Protein AF-A0ABD5C7P3-F1 (afdb_monomer)

Foldseek 3Di:
DAQVVVLVPDDLPAAAAEFEQQDPVPRHGPQCVNNVVSQVVSCVVPVRHHYYDYNCVPVVVPCVVPPVVRD

Secondary structure (DSSP, 8-state):
--HHHHHHT--TT---B--BBS-TTT--B--SHHHHHHHHHHHHHH-----B--B-TTGGGTHHHH-GGG-

Organism: Escherichia coli (NCBI:txid562)

Structure (mmCIF, N/CA/C/O backbone):
data_AF-A0ABD5C7P3-F1
#
_entry.id   AF-A0ABD5C7P3-F1
#
loop_
_atom_site.group_PDB
_atom_site.id
_atom_site.type_symbol
_atom_site.label_atom_id
_atom_site.label_alt_id
_atom_site.label_comp_id
_atom_site.label_asym_id
_atom_site.label_entity_id
_atom_site.label_seq_id
_atom_site.pdbx_PDB_ins_code
_atom_site.Cartn_x
_atom_site.Cartn_y
_atom_site.Cartn_z
_atom_site.occupancy
_atom_site.B_iso_or_equiv
_atom_site.auth_seq_id
_atom_site.auth_comp_id
_atom_site.auth_asym_id
_atom_site.auth_atom_id
_atom_site.pdbx_PDB_model_num
ATOM 1 N N . MET A 1 1 ? 6.445 -3.531 3.871 1.00 94.19 1 MET A N 1
ATOM 2 C CA . MET A 1 1 ? 5.404 -3.304 4.887 1.00 94.19 1 MET A CA 1
ATOM 3 C C . MET A 1 1 ? 4.309 -4.337 4.673 1.00 94.19 1 MET A C 1
ATOM 5 O O . MET A 1 1 ? 3.968 -4.576 3.5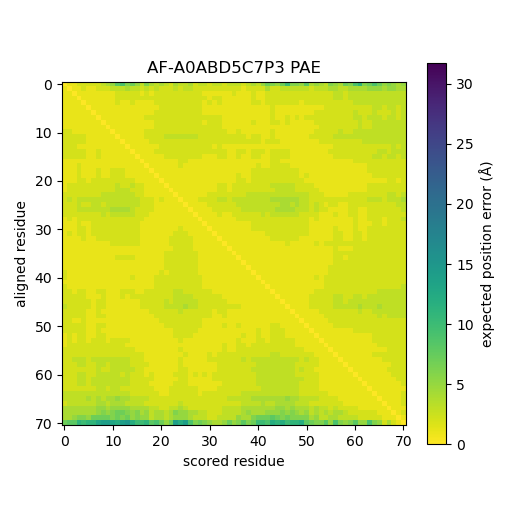23 1.00 94.19 1 MET A O 1
ATOM 9 N N . ASP A 1 2 ? 3.826 -5.009 5.723 1.00 97.19 2 ASP A N 1
ATOM 10 C CA . ASP A 1 2 ? 2.692 -5.942 5.607 1.00 97.19 2 ASP A CA 1
ATOM 11 C C . ASP A 1 2 ? 1.395 -5.307 6.138 1.00 97.19 2 ASP A C 1
ATOM 13 O O . ASP A 1 2 ? 1.463 -4.529 7.094 1.00 97.19 2 ASP A O 1
ATOM 17 N N . PRO A 1 3 ? 0.222 -5.654 5.575 1.00 98.19 3 PRO A N 1
ATOM 18 C CA . PRO A 1 3 ? -1.041 -5.022 5.958 1.00 98.19 3 PRO A CA 1
ATOM 19 C C . PRO A 1 3 ? -1.429 -5.243 7.422 1.00 98.19 3 PRO A C 1
ATOM 21 O O . PRO A 1 3 ? -1.985 -4.352 8.056 1.00 98.19 3 PRO A O 1
ATOM 24 N N . LYS A 1 4 ? -1.124 -6.418 7.987 1.00 98.19 4 LYS A N 1
ATOM 25 C CA . LYS A 1 4 ? -1.534 -6.752 9.354 1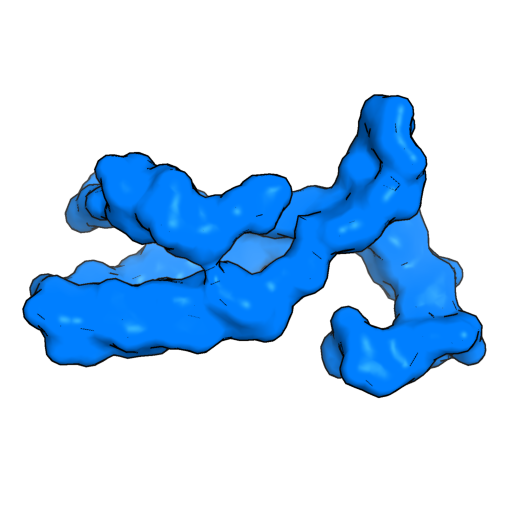.00 98.19 4 LYS A CA 1
ATOM 26 C C . LYS A 1 4 ? -0.820 -5.870 10.376 1.00 98.19 4 LYS A C 1
ATOM 28 O O . LYS A 1 4 ? -1.485 -5.233 11.186 1.00 98.19 4 LYS A O 1
ATOM 33 N N . ARG A 1 5 ? 0.514 -5.804 10.322 1.00 98.56 5 ARG A N 1
ATOM 34 C CA . ARG A 1 5 ? 1.284 -4.952 11.242 1.00 98.56 5 ARG A CA 1
ATOM 35 C C . ARG A 1 5 ? 1.053 -3.463 10.995 1.00 98.56 5 ARG A C 1
ATOM 37 O O . ARG A 1 5 ? 1.169 -2.694 11.939 1.00 98.56 5 ARG A O 1
ATOM 44 N N . MET A 1 6 ? 0.731 -3.059 9.761 1.00 98.69 6 MET A N 1
ATOM 45 C CA . MET A 1 6 ? 0.322 -1.683 9.461 1.00 98.69 6 MET A CA 1
ATOM 46 C C . MET A 1 6 ? -0.934 -1.309 10.259 1.00 98.69 6 MET A C 1
ATOM 48 O O . MET A 1 6 ? -0.896 -0.340 11.006 1.00 98.69 6 MET A O 1
ATOM 52 N N . ILE A 1 7 ? -2.001 -2.112 10.174 1.00 98.62 7 ILE A N 1
ATOM 53 C CA . ILE A 1 7 ? -3.250 -1.855 10.909 1.00 98.62 7 ILE A CA 1
ATOM 54 C C . ILE A 1 7 ? -3.056 -1.907 12.427 1.00 98.62 7 ILE A C 1
ATOM 56 O O . ILE A 1 7 ? -3.619 -1.082 13.136 1.00 98.62 7 ILE A O 1
ATOM 60 N N . GLU A 1 8 ? -2.229 -2.824 12.941 1.00 98.69 8 GLU A N 1
ATOM 61 C CA . GLU A 1 8 ? -1.900 -2.891 14.378 1.00 98.69 8 GLU A CA 1
ATOM 62 C C . GLU A 1 8 ? -1.246 -1.601 14.916 1.00 98.69 8 GLU A C 1
ATOM 64 O O . GLU A 1 8 ? -1.264 -1.375 16.125 1.00 98.69 8 GLU A O 1
ATOM 69 N N . ALA A 1 9 ? -0.674 -0.768 14.040 1.00 98.75 9 ALA A N 1
ATOM 70 C CA . ALA A 1 9 ? -0.046 0.504 14.385 1.00 98.75 9 ALA A CA 1
ATOM 71 C C . ALA A 1 9 ? -0.917 1.740 14.079 1.00 98.75 9 ALA A C 1
ATOM 73 O O . ALA A 1 9 ? -0.497 2.848 14.406 1.00 98.75 9 ALA A O 1
ATOM 74 N N . CYS A 1 10 ? -2.086 1.574 13.451 1.00 98.75 10 CYS A N 1
ATOM 75 C CA . CYS A 1 10 ? -2.992 2.671 13.111 1.00 98.75 10 CYS A CA 1
ATOM 76 C C . CYS A 1 10 ? -3.960 2.994 14.260 1.00 98.75 10 CYS A C 1
ATOM 78 O O . CYS A 1 10 ? -4.522 2.102 14.896 1.00 98.75 10 CYS A O 1
ATOM 80 N N . ASP A 1 11 ? -4.202 4.286 14.476 1.00 98.75 11 ASP A N 1
ATOM 81 C CA . ASP A 1 11 ? -5.159 4.825 15.444 1.00 98.75 11 ASP A CA 1
ATOM 82 C C . ASP A 1 11 ? -5.769 6.160 14.964 1.00 98.75 11 ASP A C 1
ATOM 84 O O . ASP A 1 11 ? -5.472 6.638 13.870 1.00 98.75 11 ASP A O 1
ATOM 88 N N . GLU A 1 12 ? -6.619 6.781 15.788 1.00 98.69 12 GLU A N 1
ATOM 89 C CA . GLU A 1 12 ? -7.309 8.043 15.469 1.00 98.69 12 GLU A CA 1
ATOM 90 C C . GLU A 1 12 ? -6.381 9.262 15.299 1.00 98.69 12 GLU A C 1
ATOM 92 O O . GLU A 1 12 ? -6.819 10.303 14.814 1.00 98.69 12 GLU A O 1
ATOM 97 N N . ASN A 1 13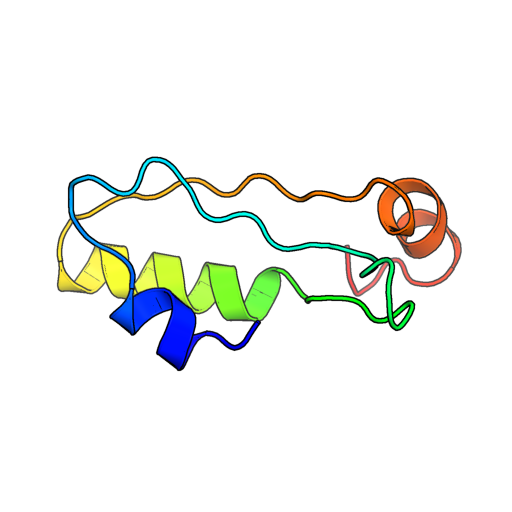 ? -5.106 9.152 15.686 1.00 98.75 13 ASN A N 1
ATOM 98 C CA . ASN A 1 13 ? -4.100 10.201 15.504 1.00 98.75 13 ASN A CA 1
ATOM 99 C C . ASN A 1 13 ? -3.217 9.953 14.271 1.00 98.75 13 ASN A C 1
ATOM 101 O O . ASN A 1 13 ? -2.331 10.759 13.969 1.00 98.75 13 ASN A O 1
ATOM 105 N N . THR A 1 14 ? -3.425 8.844 13.560 1.00 98.88 14 THR A N 1
ATOM 106 C CA . THR A 1 14 ? -2.657 8.502 12.366 1.00 98.88 14 THR A CA 1
ATOM 107 C C . THR A 1 14 ? -3.055 9.410 11.208 1.00 98.88 14 THR A C 1
ATOM 109 O O . THR A 1 14 ? -4.149 9.309 10.669 1.00 98.88 14 THR A O 1
ATOM 112 N N . ILE A 1 15 ? -2.140 10.288 10.795 1.00 98.75 15 ILE A N 1
ATOM 113 C CA . ILE A 1 15 ? -2.400 11.267 9.725 1.00 98.75 15 ILE A CA 1
ATOM 114 C C . ILE A 1 15 ? -2.308 10.683 8.306 1.00 98.75 15 ILE A C 1
ATOM 116 O O . ILE A 1 15 ? -2.641 11.370 7.347 1.00 98.75 15 ILE A O 1
ATOM 120 N N . GLY A 1 16 ? -1.785 9.465 8.157 1.00 98.62 16 GLY A N 1
ATOM 121 C CA . GLY A 1 16 ? -1.628 8.814 6.862 1.00 98.62 16 GLY A CA 1
ATOM 122 C C . GLY A 1 16 ? -0.684 7.615 6.898 1.00 98.62 16 GLY A C 1
ATOM 123 O O . GLY A 1 16 ? 0.140 7.475 7.805 1.00 98.62 16 GLY A O 1
ATOM 124 N N . VAL A 1 17 ? -0.783 6.766 5.878 1.00 98.88 17 VAL A N 1
ATOM 125 C CA . VAL A 1 17 ? 0.125 5.638 5.623 1.00 98.88 17 VAL A CA 1
ATOM 126 C C . VAL A 1 17 ? 1.026 5.957 4.431 1.00 98.88 17 VAL A C 1
ATOM 128 O O . VAL A 1 17 ? 0.577 6.517 3.432 1.00 98.88 17 VAL A O 1
ATOM 131 N N . VAL A 1 18 ? 2.307 5.581 4.511 1.00 98.81 18 VAL A N 1
ATOM 132 C CA . VAL A 1 18 ? 3.304 5.888 3.471 1.00 98.81 18 VAL A CA 1
ATOM 133 C C . VAL A 1 18 ? 3.987 4.618 2.953 1.00 98.81 18 VAL A C 1
ATOM 135 O O . VAL A 1 18 ? 5.031 4.232 3.481 1.00 98.81 18 VAL A O 1
ATOM 138 N N . PRO A 1 19 ? 3.433 3.926 1.940 1.00 98.62 19 PRO A N 1
ATOM 139 C CA . PRO A 1 19 ? 4.135 2.841 1.264 1.00 98.62 19 PRO A CA 1
ATOM 140 C C . PRO A 1 19 ? 5.265 3.385 0.393 1.00 98.62 19 PRO A C 1
ATOM 142 O O . PRO A 1 19 ? 5.089 4.364 -0.336 1.00 98.62 19 PRO A O 1
ATOM 145 N N . THR A 1 20 ? 6.416 2.717 0.418 1.00 98.75 20 THR A N 1
ATOM 146 C CA . THR A 1 20 ? 7.536 3.035 -0.470 1.00 98.75 20 THR A CA 1
ATOM 147 C C . THR A 1 20 ? 7.482 2.165 -1.724 1.00 98.75 20 THR A C 1
ATOM 149 O O . THR A 1 20 ? 7.860 0.988 -1.729 1.00 98.75 20 THR A O 1
ATOM 152 N N . PHE A 1 21 ? 7.060 2.758 -2.836 1.00 98.44 21 PHE A N 1
ATOM 153 C CA . PHE A 1 21 ? 7.001 2.104 -4.139 1.00 98.44 21 PHE A CA 1
ATOM 154 C C . PHE A 1 21 ? 8.379 2.140 -4.825 1.00 98.44 21 PHE A C 1
ATOM 156 O O . PHE A 1 21 ? 8.617 2.826 -5.821 1.00 98.44 21 PHE A O 1
ATOM 163 N N . GLY A 1 22 ? 9.314 1.389 -4.236 1.00 98.31 22 GLY A N 1
ATOM 164 C CA . GLY A 1 22 ? 10.717 1.293 -4.641 1.00 98.31 22 GLY A CA 1
ATOM 165 C C . GLY A 1 22 ? 11.648 1.536 -3.455 1.00 98.31 22 GLY A C 1
ATOM 166 O O . GLY A 1 22 ? 12.272 2.589 -3.355 1.00 98.31 22 GLY A O 1
ATOM 167 N N . VAL A 1 23 ? 11.727 0.569 -2.536 1.00 98.50 23 VAL A N 1
ATOM 168 C CA . VAL A 1 23 ? 12.475 0.688 -1.274 1.00 98.50 23 VAL A CA 1
ATOM 169 C C . VAL A 1 23 ? 13.972 0.854 -1.533 1.00 98.50 23 VAL A C 1
ATOM 171 O O . VAL A 1 23 ? 14.603 -0.028 -2.110 1.00 98.50 23 VAL A O 1
ATOM 174 N N . THR A 1 24 ? 14.578 1.922 -1.015 1.00 97.81 24 THR A N 1
ATOM 175 C CA . THR A 1 24 ? 15.989 2.281 -1.269 1.00 97.81 24 THR A CA 1
ATOM 176 C C . THR A 1 24 ? 16.994 1.168 -0.954 1.00 97.81 24 THR A C 1
ATOM 178 O O . THR A 1 24 ? 17.945 0.967 -1.703 1.00 97.81 24 THR A O 1
ATOM 181 N N . TYR A 1 25 ? 16.782 0.409 0.124 1.00 97.62 25 TYR A N 1
ATOM 182 C CA . TYR A 1 25 ? 17.707 -0.643 0.562 1.00 97.62 25 TYR A CA 1
ATOM 183 C C . TYR A 1 25 ? 17.642 -1.935 -0.260 1.00 97.62 25 TYR A C 1
ATOM 185 O O . TYR A 1 25 ? 18.604 -2.699 -0.258 1.00 97.62 25 TYR A O 1
ATOM 193 N N . THR A 1 26 ? 16.507 -2.226 -0.903 1.00 98.25 26 THR A N 1
ATOM 194 C CA . THR A 1 26 ? 16.271 -3.542 -1.536 1.00 98.25 26 THR A CA 1
ATOM 195 C C . THR A 1 26 ? 15.809 -3.467 -2.986 1.00 98.25 26 THR A C 1
ATOM 197 O O . THR A 1 26 ? 15.841 -4.478 -3.678 1.00 98.25 26 THR A O 1
ATOM 200 N N . GLY A 1 27 ? 15.371 -2.297 -3.450 1.00 97.62 27 GLY A N 1
ATOM 201 C CA . GLY A 1 27 ? 14.781 -2.081 -4.770 1.00 97.62 27 GLY A CA 1
ATOM 202 C C . GLY A 1 27 ? 13.360 -2.631 -4.937 1.00 97.62 27 GLY A C 1
ATOM 203 O O . GLY A 1 27 ? 12.763 -2.429 -5.989 1.00 97.62 27 GLY A O 1
ATOM 204 N N . ASN A 1 28 ? 12.805 -3.315 -3.933 1.00 98.31 28 ASN A N 1
ATOM 205 C CA . ASN A 1 28 ? 11.494 -3.953 -4.041 1.00 98.31 28 ASN A CA 1
ATOM 206 C C . ASN A 1 28 ? 10.342 -2.949 -3.899 1.00 98.31 28 ASN A C 1
ATOM 208 O O . ASN A 1 28 ? 10.469 -1.930 -3.216 1.00 98.31 28 ASN A O 1
ATOM 212 N N . TYR A 1 29 ? 9.196 -3.280 -4.493 1.00 98.38 29 TYR A N 1
ATOM 213 C CA . TYR A 1 29 ? 7.953 -2.538 -4.302 1.00 98.38 29 TYR A CA 1
ATOM 214 C C . TYR A 1 29 ? 7.236 -2.957 -3.021 1.00 98.38 29 TYR A C 1
ATOM 216 O O . TYR A 1 29 ? 7.050 -4.145 -2.751 1.00 98.38 29 TYR A O 1
ATOM 224 N N . GLU A 1 30 ? 6.763 -1.970 -2.267 1.00 98.31 30 GLU A N 1
ATOM 225 C CA . GLU A 1 30 ? 5.637 -2.153 -1.361 1.00 98.31 30 GLU A CA 1
ATOM 226 C C . GLU A 1 30 ? 4.359 -1.880 -2.152 1.00 98.31 30 GLU A C 1
ATOM 228 O O . GLU A 1 30 ? 4.064 -0.736 -2.491 1.00 98.31 30 GLU A O 1
ATOM 233 N N . PHE A 1 31 ? 3.635 -2.940 -2.513 1.00 98.00 31 PHE A N 1
ATOM 234 C CA . PHE A 1 31 ? 2.420 -2.820 -3.315 1.00 98.00 31 PHE A CA 1
ATOM 235 C C . PHE A 1 31 ? 1.311 -2.117 -2.511 1.00 98.00 31 PHE A C 1
ATOM 237 O O . PHE A 1 31 ? 0.965 -2.614 -1.436 1.00 98.00 31 PHE A O 1
ATOM 244 N N . PRO A 1 32 ? 0.731 -1.004 -3.005 1.00 97.69 32 PRO A N 1
ATOM 245 C CA . PRO A 1 32 ? -0.298 -0.270 -2.269 1.00 97.69 32 PRO A CA 1
ATOM 246 C C . PRO A 1 32 ? -1.625 -1.022 -2.143 1.00 97.69 32 PRO A C 1
ATOM 248 O O . PRO A 1 32 ? -2.267 -0.904 -1.107 1.00 97.69 32 PRO A O 1
ATOM 251 N N . GLN A 1 33 ? -2.022 -1.825 -3.141 1.00 98.00 33 GLN A N 1
ATOM 252 C CA . GLN A 1 33 ? -3.356 -2.447 -3.180 1.00 98.00 33 GLN A CA 1
ATOM 253 C C . GLN A 1 33 ? -3.696 -3.261 -1.913 1.00 98.00 33 GLN A C 1
ATOM 255 O O . GLN A 1 33 ? -4.709 -2.963 -1.290 1.00 98.00 33 GLN A O 1
ATOM 260 N N . PRO A 1 34 ? -2.858 -4.205 -1.431 1.00 98.19 34 PRO A N 1
ATOM 261 C CA . PRO A 1 34 ? -3.193 -4.960 -0.221 1.00 98.19 34 PRO A CA 1
ATOM 262 C C . PRO A 1 34 ? -3.206 -4.110 1.061 1.00 98.19 34 PRO A C 1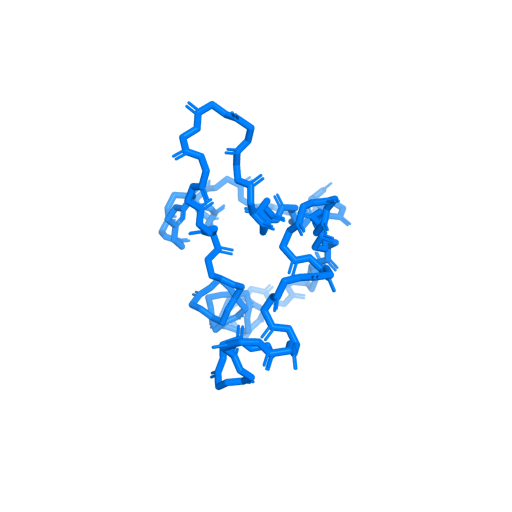
ATOM 264 O O . PRO A 1 34 ? -3.773 -4.530 2.066 1.00 98.19 34 PRO A O 1
ATOM 267 N N . LEU A 1 35 ? -2.537 -2.950 1.058 1.00 98.56 35 LEU A N 1
ATOM 268 C CA . LEU A 1 35 ? -2.559 -1.996 2.169 1.00 98.56 35 LEU A CA 1
ATOM 269 C C . LEU A 1 35 ? -3.846 -1.165 2.127 1.00 98.56 35 LEU A C 1
ATOM 271 O O . LEU A 1 35 ? -4.495 -1.009 3.155 1.00 98.56 35 LEU A O 1
ATOM 275 N N . HIS A 1 36 ? -4.244 -0.712 0.936 1.00 98.56 36 HIS A N 1
ATOM 276 C CA . HIS A 1 36 ? -5.509 -0.021 0.699 1.00 98.56 36 HIS A CA 1
ATOM 277 C C . HIS A 1 36 ? -6.702 -0.889 1.111 1.00 98.56 36 HIS A C 1
ATOM 279 O O . HIS A 1 36 ? -7.524 -0.452 1.906 1.00 98.56 36 HIS A O 1
ATOM 285 N N . ASP A 1 37 ? -6.748 -2.153 0.673 1.00 98.69 37 ASP A N 1
ATOM 286 C CA . ASP A 1 37 ? -7.825 -3.088 1.036 1.00 98.69 37 ASP A CA 1
ATOM 287 C C . ASP A 1 37 ? -7.949 -3.260 2.567 1.00 98.69 37 ASP A C 1
ATOM 289 O O . ASP A 1 37 ? -9.038 -3.455 3.112 1.00 98.69 37 ASP A O 1
ATOM 293 N N . ALA A 1 38 ? -6.821 -3.194 3.285 1.00 98.75 38 ALA A N 1
ATOM 294 C CA . ALA A 1 38 ? -6.805 -3.262 4.741 1.00 98.75 38 ALA A CA 1
ATOM 295 C C . ALA A 1 38 ? -7.290 -1.959 5.396 1.00 98.75 38 ALA A C 1
ATOM 297 O O . ALA A 1 38 ? -7.982 -2.038 6.411 1.00 98.75 38 ALA A O 1
ATOM 298 N N . LEU A 1 39 ? -6.966 -0.793 4.825 1.00 98.81 39 LEU A N 1
ATOM 299 C CA . LEU A 1 39 ? -7.474 0.505 5.280 1.00 98.81 39 LEU A CA 1
ATOM 300 C C . LEU A 1 39 ? -8.983 0.639 5.042 1.00 98.81 39 LEU A C 1
ATOM 302 O O . LEU A 1 39 ? -9.689 1.035 5.965 1.00 98.81 39 LEU A O 1
ATOM 306 N N . ASP A 1 40 ? -9.499 0.193 3.892 1.00 98.88 40 ASP A N 1
ATOM 307 C CA . ASP A 1 40 ? -10.944 0.146 3.618 1.00 98.88 40 ASP A CA 1
ATOM 308 C C . ASP A 1 40 ? -11.677 -0.685 4.678 1.00 98.88 40 ASP A C 1
ATOM 310 O O . ASP A 1 40 ? -12.700 -0.280 5.241 1.00 98.88 40 ASP A O 1
ATOM 314 N N . LYS A 1 41 ? -11.130 -1.865 4.998 1.00 98.81 41 LYS A N 1
ATOM 315 C CA . LYS A 1 41 ? -11.684 -2.714 6.054 1.00 98.81 41 LYS A CA 1
ATOM 316 C C . LYS A 1 41 ? -11.588 -2.036 7.426 1.00 98.81 41 LYS A C 1
A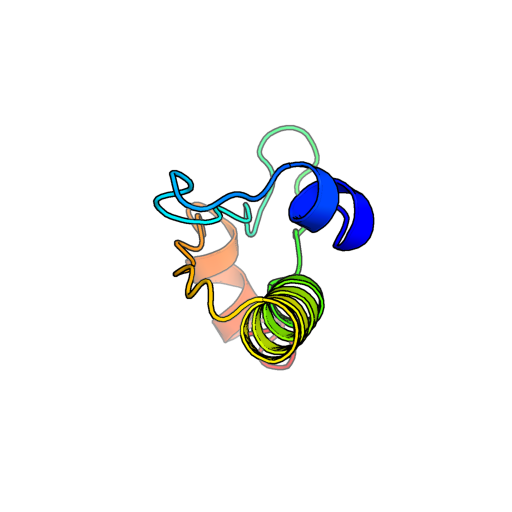TOM 318 O O . LYS A 1 41 ? -12.527 -2.121 8.214 1.00 98.81 41 LYS A O 1
ATOM 323 N N . PHE A 1 42 ? -10.469 -1.382 7.725 1.00 98.75 42 PHE A N 1
ATOM 324 C CA . PHE A 1 42 ? -10.255 -0.691 8.994 1.00 98.75 42 PHE A CA 1
ATOM 325 C C . PHE A 1 42 ? -11.246 0.458 9.190 1.00 98.75 42 PHE A C 1
ATOM 327 O O . PHE A 1 42 ? -11.839 0.565 10.265 1.00 98.75 42 PHE A O 1
ATOM 334 N N . GLN A 1 43 ? -11.509 1.245 8.146 1.00 98.81 43 GLN A N 1
ATOM 335 C CA . GLN A 1 43 ? -12.532 2.285 8.164 1.00 98.81 43 GLN A CA 1
ATOM 336 C C . GLN A 1 43 ? -13.929 1.684 8.353 1.00 98.81 43 GLN A C 1
ATOM 338 O O . GLN A 1 43 ? -14.696 2.176 9.180 1.00 98.81 43 GLN A O 1
ATOM 343 N N . ALA A 1 44 ? -14.255 0.589 7.658 1.00 98.75 44 ALA A N 1
ATOM 344 C CA . ALA A 1 44 ? -15.539 -0.095 7.821 1.00 98.75 44 ALA A CA 1
ATOM 345 C C . ALA A 1 44 ? -15.758 -0.638 9.249 1.00 98.75 44 ALA A C 1
ATOM 347 O O . ALA A 1 44 ? -16.884 -0.618 9.746 1.00 98.75 44 ALA A O 1
ATOM 348 N N . ASP A 1 45 ? -14.697 -1.107 9.912 1.00 98.69 45 ASP A N 1
ATOM 349 C CA . ASP A 1 45 ? -14.760 -1.669 11.265 1.00 98.69 45 ASP A CA 1
ATOM 350 C C . ASP A 1 45 ? -14.755 -0.593 12.372 1.00 98.69 45 ASP A C 1
ATOM 352 O O . ASP A 1 45 ? -15.360 -0.797 13.426 1.00 98.69 45 ASP A O 1
ATOM 356 N N . THR A 1 46 ? -14.044 0.525 12.173 1.00 98.69 46 THR A N 1
ATOM 357 C CA . THR A 1 46 ? -13.718 1.493 13.245 1.00 98.69 46 THR A CA 1
ATO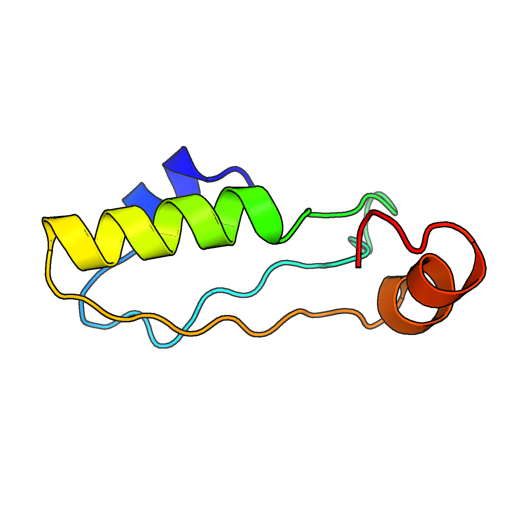M 358 C C . THR A 1 46 ? -14.260 2.904 13.018 1.00 98.69 46 THR A C 1
ATOM 360 O O . THR A 1 46 ? -14.383 3.671 13.971 1.00 98.69 46 T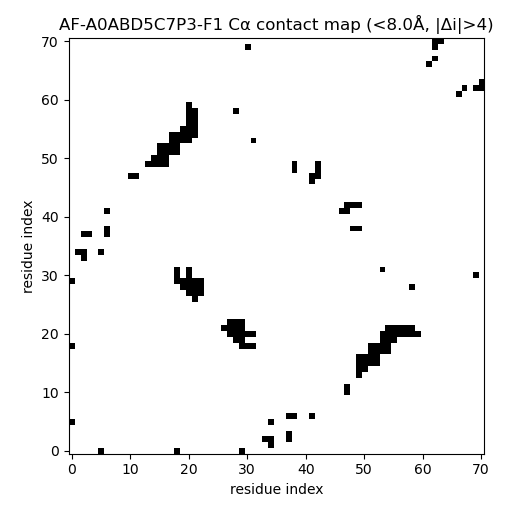HR A O 1
ATOM 363 N N . GLY A 1 47 ? -14.580 3.260 11.773 1.00 98.75 47 GLY A N 1
ATOM 364 C CA . GLY A 1 47 ? -14.913 4.622 11.357 1.00 98.75 47 GLY A CA 1
ATOM 365 C C . GLY A 1 47 ? -13.710 5.558 11.194 1.00 98.75 47 GLY A C 1
ATOM 366 O O . GLY A 1 47 ? -13.916 6.724 10.864 1.00 98.75 47 GLY A O 1
ATOM 367 N N . ILE A 1 48 ? -12.480 5.083 11.416 1.00 98.81 48 ILE A N 1
ATOM 368 C CA . ILE A 1 48 ? -11.256 5.876 11.241 1.00 98.81 48 ILE A CA 1
ATOM 369 C C . ILE A 1 48 ? -10.862 5.860 9.761 1.00 98.81 48 ILE A C 1
ATOM 371 O O . ILE A 1 48 ? -10.646 4.795 9.187 1.00 98.81 48 ILE A O 1
ATOM 375 N N . ASP A 1 49 ? -10.776 7.044 9.160 1.00 98.88 49 ASP A N 1
ATOM 376 C CA . ASP A 1 49 ? -10.431 7.255 7.751 1.00 98.88 49 ASP A CA 1
ATOM 377 C C . ASP A 1 49 ? -8.985 7.764 7.635 1.00 98.88 49 ASP A C 1
ATOM 379 O O . ASP A 1 49 ? -8.635 8.757 8.277 1.00 98.88 49 ASP A O 1
ATOM 383 N N . ILE A 1 50 ? -8.133 7.058 6.884 1.00 98.88 50 ILE A N 1
ATOM 384 C CA . ILE A 1 50 ? -6.682 7.306 6.813 1.00 98.88 50 ILE A CA 1
ATOM 385 C C . ILE A 1 50 ? -6.233 7.319 5.350 1.00 98.88 50 ILE A C 1
ATOM 387 O O . ILE A 1 50 ? -6.290 6.300 4.663 1.00 98.88 50 ILE A O 1
ATOM 391 N N . ASP A 1 51 ? -5.694 8.456 4.911 1.00 98.88 51 ASP A N 1
ATOM 392 C CA . ASP A 1 51 ? -5.153 8.635 3.563 1.00 98.88 51 ASP A CA 1
ATOM 393 C C . ASP A 1 51 ? -3.803 7.921 3.350 1.00 98.88 51 ASP A C 1
ATOM 395 O O . ASP A 1 51 ? -3.055 7.617 4.287 1.00 98.88 51 ASP A O 1
ATOM 399 N N . MET A 1 52 ? -3.434 7.724 2.080 1.00 98.81 52 MET A N 1
ATOM 400 C CA . MET A 1 52 ? -2.128 7.189 1.683 1.00 98.81 52 MET A CA 1
ATOM 401 C C . MET A 1 52 ? -1.307 8.211 0.886 1.00 98.81 52 MET A C 1
ATOM 403 O O . MET A 1 52 ? -1.794 8.811 -0.071 1.00 98.81 52 MET A O 1
ATOM 407 N N . HIS A 1 53 ? -0.020 8.344 1.212 1.00 98.81 53 HIS A N 1
ATOM 408 C CA . HIS A 1 53 ? 0.973 8.987 0.347 1.00 98.81 53 HIS A CA 1
ATOM 409 C C . HIS A 1 53 ? 1.916 7.923 -0.208 1.00 98.81 53 HIS A C 1
ATOM 411 O O . HIS A 1 53 ? 2.647 7.290 0.547 1.00 98.81 53 HIS A O 1
ATOM 417 N N . ILE A 1 54 ? 1.931 7.722 -1.524 1.00 98.56 54 ILE A N 1
ATOM 418 C CA . ILE A 1 54 ? 2.831 6.744 -2.141 1.00 98.56 54 ILE A CA 1
ATOM 419 C C . ILE A 1 54 ? 4.175 7.416 -2.426 1.00 98.56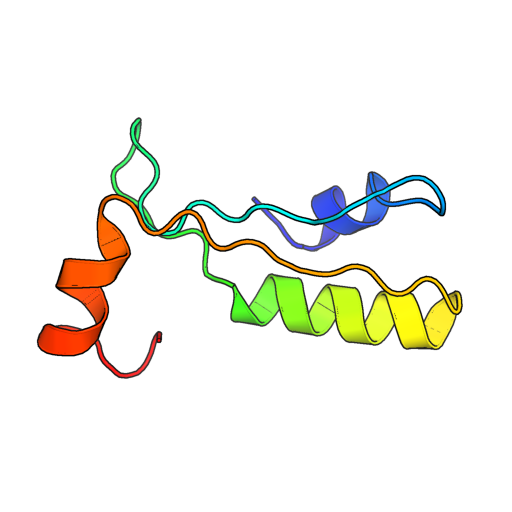 54 ILE A C 1
ATOM 421 O O . ILE A 1 54 ? 4.276 8.234 -3.343 1.00 98.56 54 ILE A O 1
ATOM 425 N N . ASP A 1 55 ? 5.220 7.048 -1.678 1.00 98.69 55 ASP A N 1
ATOM 426 C CA . ASP A 1 55 ? 6.586 7.456 -2.015 1.00 98.69 55 ASP A CA 1
ATOM 427 C C . ASP A 1 55 ? 7.067 6.620 -3.205 1.00 98.69 55 ASP A C 1
ATOM 429 O O . ASP A 1 55 ? 7.585 5.509 -3.070 1.00 98.69 55 ASP A O 1
ATOM 433 N N . ALA A 1 56 ? 6.842 7.163 -4.396 1.00 98.50 56 ALA A N 1
ATOM 434 C CA . ALA A 1 56 ? 7.209 6.559 -5.665 1.00 98.50 56 ALA A CA 1
ATOM 435 C C . ALA A 1 56 ? 8.480 7.183 -6.264 1.00 98.50 56 ALA A C 1
ATOM 437 O O . ALA A 1 56 ? 8.612 7.219 -7.490 1.00 98.50 56 ALA A O 1
ATOM 438 N N . ALA A 1 57 ? 9.422 7.656 -5.434 1.00 98.44 57 ALA A N 1
ATOM 439 C CA . ALA A 1 57 ? 10.641 8.334 -5.893 1.00 98.44 57 ALA A CA 1
ATOM 440 C C . ALA A 1 57 ? 11.394 7.574 -7.001 1.00 98.44 57 ALA A C 1
ATOM 442 O O . ALA A 1 57 ? 11.924 8.193 -7.922 1.00 98.44 57 ALA A O 1
ATOM 443 N N . SER A 1 58 ? 11.417 6.236 -6.929 1.00 97.94 58 SER A N 1
ATOM 444 C CA . SER A 1 58 ? 11.966 5.377 -7.988 1.00 97.94 58 SER A CA 1
ATOM 445 C C . SER A 1 58 ? 10.876 4.741 -8.859 1.00 97.94 58 SER A C 1
ATOM 447 O O . SER A 1 58 ? 10.897 4.886 -10.081 1.00 97.94 58 SER A O 1
ATOM 449 N N . GLY A 1 59 ? 9.908 4.035 -8.260 1.00 98.38 59 GLY A N 1
ATOM 450 C CA . GLY A 1 59 ? 8.926 3.243 -9.009 1.00 98.38 59 GLY A CA 1
ATOM 451 C C . GLY A 1 59 ? 7.974 4.058 -9.886 1.00 98.38 59 GLY A C 1
ATOM 452 O O . GLY A 1 59 ? 7.481 3.537 -10.887 1.00 98.38 59 GLY A O 1
ATOM 453 N N . GLY A 1 60 ? 7.766 5.342 -9.572 1.00 98.38 60 GLY A N 1
ATOM 454 C CA . GLY A 1 60 ? 6.816 6.219 -10.263 1.00 98.38 60 GLY A CA 1
ATOM 455 C C . GLY A 1 60 ? 7.161 6.504 -11.726 1.00 98.38 60 GLY A C 1
ATOM 456 O O . GLY A 1 60 ? 6.267 6.798 -12.511 1.00 98.38 60 GLY A O 1
ATOM 457 N N . PHE A 1 61 ? 8.428 6.351 -12.122 1.00 98.38 61 PHE A N 1
ATOM 458 C CA . PHE A 1 61 ? 8.864 6.454 -13.522 1.00 98.38 61 PHE A CA 1
ATOM 459 C C . PHE A 1 61 ? 9.400 5.128 -14.085 1.00 98.38 61 PHE A C 1
ATOM 461 O O . PHE A 1 61 ? 10.103 5.119 -15.094 1.00 98.38 61 PHE A O 1
ATOM 468 N N . LEU A 1 62 ? 9.052 3.999 -13.458 1.00 98.44 62 LEU A N 1
ATOM 469 C CA . LEU A 1 62 ? 9.340 2.653 -13.960 1.00 98.44 62 LEU A CA 1
ATOM 470 C C . LEU A 1 62 ? 8.045 1.892 -14.235 1.00 98.44 62 LEU A C 1
ATOM 472 O O . LEU A 1 62 ? 7.761 1.565 -15.389 1.00 98.44 62 LEU A O 1
ATOM 476 N N . ALA A 1 63 ? 7.245 1.642 -13.195 1.00 98.31 63 ALA A N 1
ATOM 477 C CA . ALA A 1 63 ? 6.065 0.788 -13.294 1.00 98.31 63 ALA A CA 1
ATOM 478 C C . ALA A 1 63 ? 5.077 1.228 -14.391 1.00 98.31 63 ALA A C 1
ATOM 480 O O . ALA A 1 63 ? 4.697 0.364 -15.179 1.00 98.31 63 ALA A O 1
ATOM 481 N N . PRO A 1 64 ? 4.768 2.530 -14.584 1.00 98.50 64 PRO A N 1
ATOM 482 C CA . PRO A 1 64 ? 3.837 2.944 -15.640 1.00 98.50 64 PRO A CA 1
ATOM 483 C C . PRO A 1 64 ? 4.252 2.541 -17.061 1.00 98.50 64 PRO A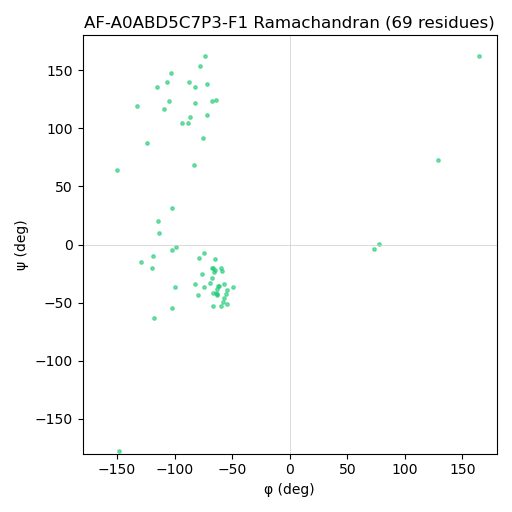 C 1
ATOM 485 O O . PRO A 1 64 ? 3.408 2.460 -17.948 1.00 98.50 64 PRO A O 1
ATOM 488 N N . PHE A 1 65 ? 5.544 2.298 -17.299 1.00 98.44 65 PHE A N 1
ATOM 489 C CA . PHE A 1 65 ? 6.067 1.985 -18.628 1.00 98.44 65 PHE A CA 1
ATOM 490 C C . PHE A 1 65 ? 6.294 0.490 -18.848 1.00 98.44 65 PHE A C 1
ATOM 492 O O . PHE A 1 65 ? 6.102 0.005 -19.960 1.00 98.44 65 PHE A O 1
ATOM 499 N N . VAL A 1 66 ? 6.740 -0.233 -17.815 1.00 98.12 66 VAL A N 1
ATOM 500 C CA . VAL A 1 66 ? 7.194 -1.631 -17.956 1.00 98.12 66 VAL A CA 1
ATOM 501 C C . VAL A 1 66 ? 6.380 -2.641 -17.150 1.00 98.12 66 VAL A C 1
ATOM 503 O O . VAL A 1 66 ? 6.560 -3.840 -17.338 1.00 98.12 66 VAL A O 1
ATOM 506 N N . ALA A 1 67 ? 5.502 -2.177 -16.261 1.00 97.44 67 ALA A N 1
ATOM 507 C CA . ALA A 1 67 ? 4.622 -3.008 -15.444 1.00 97.44 67 ALA A CA 1
ATOM 508 C C . ALA A 1 67 ? 3.312 -2.252 -15.120 1.00 97.44 67 ALA A C 1
ATOM 510 O O . ALA A 1 67 ? 3.065 -1.922 -13.962 1.00 97.44 67 ALA A O 1
ATOM 511 N N . PRO A 1 68 ? 2.481 -1.928 -16.126 1.00 95.25 68 PRO A N 1
ATOM 512 C CA . PRO A 1 68 ? 1.291 -1.097 -15.924 1.00 95.25 68 PRO A CA 1
ATOM 513 C C . PRO A 1 68 ? 0.209 -1.765 -15.060 1.00 95.25 68 PRO A C 1
ATOM 515 O O . PRO A 1 68 ? -0.611 -1.063 -14.488 1.00 95.25 68 PRO A O 1
ATOM 518 N N . ASP A 1 69 ? 0.219 -3.094 -14.924 1.00 94.56 69 ASP A N 1
ATOM 519 C CA . ASP A 1 69 ? -0.797 -3.846 -14.168 1.00 94.56 69 ASP A CA 1
ATOM 520 C C . ASP A 1 69 ? -0.660 -3.723 -12.637 1.00 94.56 69 ASP A C 1
ATOM 522 O O . ASP A 1 69 ? -1.492 -4.249 -11.900 1.00 94.56 69 ASP A O 1
ATOM 526 N N . ILE A 1 70 ? 0.412 -3.090 -12.148 1.00 89.62 70 ILE A N 1
ATOM 527 C CA . ILE A 1 70 ? 0.688 -2.905 -10.711 1.00 89.62 70 ILE A CA 1
ATOM 528 C C . ILE A 1 70 ? 0.624 -1.434 -10.270 1.00 89.62 70 ILE A C 1
ATOM 530 O O . ILE A 1 70 ? 1.074 -1.120 -9.165 1.00 89.62 70 ILE A O 1
ATOM 534 N N . VAL A 1 71 ? 0.143 -0.552 -11.152 1.00 79.19 71 VAL A N 1
ATOM 535 C CA . VAL A 1 71 ? -0.054 0.887 -10.915 1.00 79.19 71 VAL A CA 1
ATOM 536 C C . VAL A 1 71 ? -1.520 1.165 -10.627 1.00 79.19 71 VAL A C 1
ATOM 538 O O . VAL A 1 71 ? -2.371 0.612 -11.357 1.00 79.19 71 VAL A O 1
#

Solvent-accessible surface area (backbone atoms only — not comparable to full-atom values): 4369 Å² total; per-residue (Å²): 128,56,48,68,67,50,55,76,70,58,56,94,83,48,85,54,45,72,46,41,27,35,31,87,93,76,64,47,69,34,71,57,65,66,42,49,60,44,46,55,50,45,24,74,76,69,70,52,80,66,53,77,50,75,46,31,89,57,34,64,84,40,34,75,81,80,40,55,91,81,107

Radius of gyration: 12.99 Å; Cα contacts (8 Å, |Δi|>4): 80; chains: 1; bounding box: 33×18×34 Å

Sequence (71 aa):
MDPKRMIEACDENTIGVVPTFGVTYTGNYEFPQPLHDALDKFQADTGIDIDMHIDAASGGFLAPFVAPDIV

InterPro domains:
  IPR002129 Pyridoxal phosphate-dependent decarboxylase, major domain [PF00282] (1-68)
  IPR010107 Glutamate decarboxylase [PTHR43321] (1-70)
  IPR015421 Pyridoxal phosphate-dependent transferase, major domain [G3DSA:3.40.640.10] (1-71)
  IPR015424 Pyridoxal phosphate-dependent transferase [SSF53383] (1-69)

Nearest PDB structures (foldseek):
  2dgl-assembly1_E  TM=1.003E+00  e=5.547E-10  Escherichia coli
  1xey-assembly1_B  TM=1.002E+00  e=6.370E-10  Escherichia coli
  7x4l-assembly1_C  TM=9.821E-01  e=5.711E-05  Bacteroides thetaiotaomicron VPI-5482
  7x4l-assembly1_A  TM=9.811E-01  e=5.329E-05  Bacteroides thetaiotaomicron VPI-5482
  2der-assembly2_B  TM=4.386E-01  e=9.537E+00  Escherichia coli

Mean predicted aligned error: 1.88 Å

pLDDT: mean 97.92, std 2.61, range [79.19, 98.88]